Protein AF-L8XX16-F1 (afdb_monomer_lite)

Organism: NCBI:txid1261130

Structure (mmCIF, N/CA/C/O backbone):
data_AF-L8XX16-F1
#
_entry.id   AF-L8XX16-F1
#
loop_
_atom_site.group_PDB
_atom_site.id
_atom_site.type_symbol
_atom_site.label_atom_id
_atom_site.label_alt_id
_atom_site.label_comp_id
_atom_site.label_asym_id
_atom_site.label_entity_id
_atom_site.label_seq_id
_atom_site.pdbx_PDB_ins_code
_atom_site.Cartn_x
_atom_site.Cartn_y
_atom_site.Cartn_z
_atom_site.occupancy
_atom_site.B_iso_or_equiv
_atom_site.auth_seq_id
_atom_site.auth_comp_id
_atom_site.auth_asym_id
_atom_site.auth_atom_id
_atom_site.pdbx_PDB_model_num
ATOM 1 N N . MET A 1 1 ? -13.521 19.427 -0.523 1.00 29.17 1 MET A N 1
ATOM 2 C CA . MET A 1 1 ? -14.418 18.248 -0.550 1.00 29.17 1 MET A CA 1
ATOM 3 C C . MET A 1 1 ? -13.719 17.071 0.140 1.00 29.17 1 MET A C 1
ATOM 5 O O . MET A 1 1 ? -12.704 16.600 -0.363 1.00 29.17 1 MET A O 1
ATOM 9 N N . ARG A 1 2 ? -14.161 16.665 1.341 1.00 35.00 2 ARG A N 1
ATOM 10 C CA . ARG A 1 2 ? -13.595 15.518 2.083 1.00 35.00 2 ARG A CA 1
ATOM 11 C C . ARG A 1 2 ? -14.192 14.239 1.496 1.00 35.00 2 ARG A C 1
ATOM 13 O O . ARG A 1 2 ? -15.351 13.954 1.751 1.00 35.00 2 ARG A O 1
ATOM 20 N N . ILE A 1 3 ? -13.432 13.525 0.667 1.00 33.81 3 ILE A N 1
ATOM 21 C CA . ILE A 1 3 ? -13.906 12.307 -0.004 1.00 33.81 3 ILE A CA 1
ATOM 22 C C . ILE A 1 3 ? -13.108 11.117 0.519 1.00 33.81 3 ILE A C 1
ATOM 24 O O . ILE A 1 3 ? -11.898 11.022 0.313 1.00 33.81 3 ILE A O 1
ATOM 28 N N . GLY A 1 4 ? -13.845 10.255 1.200 1.00 52.91 4 GLY A N 1
ATOM 29 C CA . GLY A 1 4 ? -13.482 9.036 1.903 1.00 52.91 4 GLY A CA 1
ATOM 30 C C . GLY A 1 4 ? -14.651 8.842 2.852 1.00 52.91 4 GLY A C 1
ATOM 31 O O . GLY A 1 4 ? -14.815 9.697 3.719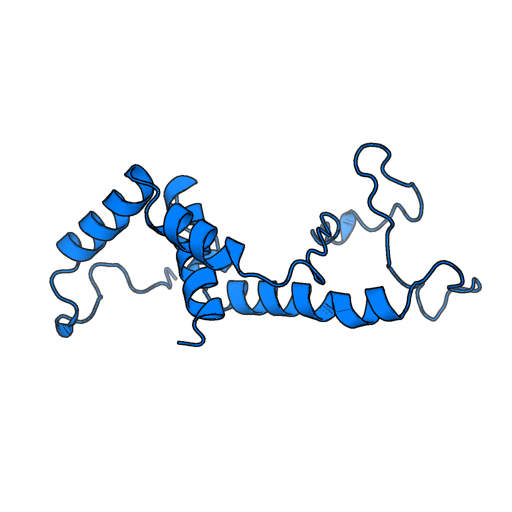 1.00 52.91 4 GLY A O 1
ATOM 32 N N . CYS A 1 5 ? -15.514 7.853 2.588 1.00 55.81 5 CYS A N 1
ATOM 33 C CA . CYS A 1 5 ? -16.754 7.636 3.337 1.00 55.81 5 CYS A CA 1
ATOM 34 C C . CYS A 1 5 ? -16.433 7.754 4.836 1.00 55.81 5 CYS A C 1
ATOM 36 O O . CYS A 1 5 ? -15.644 6.941 5.336 1.00 55.81 5 CYS A O 1
ATOM 38 N N . PRO A 1 6 ? -16.889 8.821 5.524 1.00 69.06 6 PRO A N 1
ATOM 39 C CA . PRO A 1 6 ? -16.669 8.975 6.950 1.00 69.06 6 PRO A CA 1
ATOM 40 C C . PRO A 1 6 ? -17.017 7.660 7.630 1.00 69.06 6 PRO A C 1
ATOM 42 O O . PRO A 1 6 ? -18.000 7.038 7.257 1.00 69.06 6 PRO A O 1
ATOM 45 N N . TRP A 1 7 ? -16.254 7.226 8.637 1.00 74.06 7 TRP A N 1
ATOM 46 C CA . TRP A 1 7 ? -16.588 5.982 9.351 1.00 74.06 7 TRP A CA 1
ATOM 47 C C . TRP A 1 7 ? -18.063 5.946 9.779 1.00 74.06 7 TRP A C 1
ATOM 49 O O . TRP A 1 7 ? -18.661 4.880 9.810 1.00 74.06 7 TRP A O 1
ATOM 59 N N . ARG A 1 8 ? -18.642 7.125 10.057 1.00 75.25 8 ARG A N 1
ATOM 60 C CA . ARG A 1 8 ? -20.060 7.353 10.366 1.00 75.25 8 ARG A CA 1
ATOM 61 C C . ARG A 1 8 ? -21.041 6.973 9.253 1.00 75.25 8 ARG A C 1
ATOM 63 O O . ARG A 1 8 ? -22.144 6.566 9.586 1.00 75.25 8 ARG A O 1
ATOM 70 N N . ASP A 1 9 ? -20.624 7.061 8.001 1.00 81.06 9 ASP A N 1
ATOM 71 C CA . ASP A 1 9 ? -21.447 6.850 6.808 1.00 81.06 9 ASP A CA 1
ATOM 72 C C . ASP A 1 9 ? -21.297 5.413 6.270 1.00 81.06 9 ASP A C 1
ATOM 74 O O . ASP A 1 9 ? -21.780 5.079 5.189 1.00 81.06 9 ASP A O 1
ATOM 78 N N . ILE A 1 10 ? -20.614 4.539 7.023 1.00 81.06 10 ILE A N 1
ATOM 79 C CA . ILE A 1 10 ? -20.540 3.111 6.714 1.00 81.06 10 ILE A CA 1
ATOM 80 C C . ILE A 1 10 ? -21.957 2.519 6.737 1.00 81.06 10 ILE A C 1
ATOM 82 O O . ILE A 1 10 ? -22.692 2.749 7.702 1.00 81.06 10 ILE A O 1
ATOM 86 N N . PRO A 1 11 ? -22.336 1.725 5.718 1.00 84.88 11 PRO A N 1
ATOM 87 C CA . PRO A 1 11 ? -23.632 1.069 5.687 1.00 84.88 11 PRO A CA 1
ATOM 88 C C . PRO A 1 11 ? -23.907 0.235 6.939 1.00 84.88 11 PRO A C 1
ATOM 90 O O . PRO A 1 11 ? -23.051 -0.520 7.403 1.00 84.88 11 PRO A O 1
ATOM 93 N N . ILE A 1 12 ? -25.139 0.319 7.439 1.00 82.12 12 ILE A N 1
ATOM 94 C CA . ILE A 1 12 ? -25.563 -0.309 8.700 1.00 82.12 12 ILE A CA 1
ATOM 95 C C . ILE A 1 12 ? -25.352 -1.832 8.692 1.00 82.12 12 ILE A C 1
ATOM 97 O O . ILE A 1 12 ? -25.087 -2.412 9.743 1.00 82.12 12 ILE A O 1
ATOM 101 N N . TYR A 1 13 ? -25.387 -2.481 7.522 1.00 89.00 13 TYR A N 1
ATOM 102 C CA . TYR A 1 13 ? -25.165 -3.926 7.401 1.00 89.00 13 TYR A CA 1
ATOM 103 C C . TYR A 1 13 ? -23.753 -4.381 7.819 1.00 89.00 13 TYR A C 1
ATOM 105 O O . TYR A 1 13 ? -23.574 -5.542 8.174 1.00 89.00 13 TYR A O 1
ATOM 113 N N . PHE A 1 14 ? -22.753 -3.491 7.834 1.00 82.25 14 PHE A N 1
ATOM 114 C CA . PHE A 1 14 ? -21.422 -3.794 8.379 1.00 82.25 14 PHE A CA 1
ATOM 115 C C . PHE A 1 14 ? -21.352 -3.670 9.912 1.00 82.25 14 PHE A C 1
ATOM 117 O O . PHE A 1 14 ? -20.346 -4.046 10.519 1.00 82.25 14 PHE A O 1
ATOM 124 N N . GLY A 1 15 ? -22.401 -3.141 10.544 1.00 87.50 15 GLY A N 1
ATOM 125 C CA . GLY A 1 15 ? -22.492 -2.892 11.978 1.00 87.50 15 GLY A CA 1
ATOM 126 C C . GLY A 1 15 ? -22.229 -1.436 12.370 1.00 87.50 15 GLY A C 1
ATOM 127 O O . GLY A 1 15 ? -22.120 -0.532 11.544 1.00 87.50 15 GLY A O 1
ATOM 128 N N . ALA A 1 16 ? -22.137 -1.192 13.681 1.00 88.75 16 ALA A N 1
ATOM 129 C CA . ALA A 1 16 ? -21.994 0.157 14.217 1.00 88.75 16 ALA A CA 1
ATOM 130 C C . ALA A 1 16 ? -20.641 0.789 13.841 1.00 88.75 16 ALA A C 1
ATOM 132 O O . ALA A 1 16 ? -19.578 0.332 14.274 1.00 88.75 16 ALA A O 1
ATOM 133 N N . SER A 1 17 ? -20.694 1.909 13.119 1.00 84.12 17 SER A N 1
ATOM 134 C CA . SER A 1 17 ? -19.545 2.708 12.666 1.00 84.12 17 SER A CA 1
ATOM 135 C C . SER A 1 17 ? -18.474 2.947 13.736 1.00 84.12 17 SER A C 1
ATOM 137 O O . SER A 1 17 ? -17.281 2.746 13.500 1.00 84.12 17 SER A O 1
ATOM 139 N N . ASN A 1 18 ? -18.883 3.341 14.945 1.00 84.44 18 ASN A N 1
ATOM 140 C CA . ASN A 1 18 ? -17.965 3.609 16.054 1.00 84.44 18 ASN A CA 1
ATOM 141 C C . ASN A 1 18 ? -17.275 2.331 16.562 1.00 84.44 18 ASN A C 1
ATOM 143 O O . ASN A 1 18 ? -16.103 2.363 16.932 1.00 84.44 18 ASN A O 1
ATOM 147 N N . SER A 1 19 ? -17.974 1.195 16.556 1.00 86.81 19 SER A N 1
ATOM 148 C CA . SER A 1 19 ? -17.407 -0.103 16.939 1.00 86.81 19 SER A CA 1
ATOM 149 C C . SER A 1 19 ? -16.374 -0.573 15.919 1.00 86.81 19 SER A C 1
ATOM 151 O O . SER A 1 19 ? -15.275 -0.971 16.309 1.00 86.81 19 SER A O 1
ATOM 153 N N . ILE A 1 20 ? -16.676 -0.434 14.624 1.00 83.69 20 ILE A N 1
ATOM 154 C CA . ILE A 1 20 ? -15.750 -0.734 13.523 1.00 83.69 20 ILE A CA 1
ATOM 155 C C . ILE A 1 20 ? -14.512 0.161 13.617 1.00 83.69 20 ILE A C 1
ATOM 157 O O . ILE A 1 20 ? -13.388 -0.337 13.615 1.00 83.69 20 ILE A O 1
ATOM 161 N N . PHE A 1 21 ? -14.692 1.473 13.790 1.00 82.38 21 PHE A N 1
ATOM 162 C CA . PHE A 1 21 ? -13.579 2.409 13.942 1.00 82.38 21 PHE A CA 1
ATOM 163 C C . PHE A 1 21 ? -12.721 2.107 15.178 1.00 82.38 21 PHE A C 1
ATOM 165 O O . PHE A 1 21 ? -11.492 2.169 15.110 1.00 82.38 21 PHE A O 1
ATOM 172 N N . LYS A 1 22 ? -13.334 1.757 16.316 1.00 85.31 22 LYS A N 1
ATOM 173 C CA . LYS A 1 22 ? -12.609 1.354 17.531 1.00 85.31 22 LYS A CA 1
ATOM 174 C C . LYS A 1 22 ? -11.831 0.058 17.313 1.00 85.31 22 LYS A C 1
ATOM 176 O O . LYS A 1 22 ? -10.685 -0.028 17.755 1.00 85.31 22 LYS A O 1
ATOM 181 N N . ALA A 1 23 ? -12.413 -0.922 16.622 1.00 82.00 23 ALA A N 1
ATOM 182 C CA . ALA A 1 23 ? -11.735 -2.161 16.254 1.00 82.00 23 ALA A CA 1
ATOM 183 C C . ALA A 1 23 ? -10.538 -1.876 15.337 1.00 82.00 23 ALA A C 1
ATOM 185 O O . ALA A 1 23 ? -9.410 -2.233 15.685 1.00 82.00 23 ALA A O 1
ATOM 186 N N . PHE A 1 24 ? -10.762 -1.129 14.252 1.00 77.88 24 PHE A N 1
ATOM 187 C CA . PHE A 1 24 ? -9.718 -0.668 13.341 1.00 77.88 24 PHE A CA 1
ATOM 188 C C . PHE A 1 24 ? -8.623 0.097 14.086 1.00 77.88 24 PHE A C 1
ATOM 190 O O . PHE A 1 24 ? -7.452 -0.195 13.908 1.00 77.88 24 PHE A O 1
ATOM 197 N N . SER A 1 25 ? -8.968 1.007 14.997 1.00 78.31 25 SER A N 1
ATOM 198 C CA . SER A 1 25 ? -7.998 1.783 15.782 1.00 78.31 25 SER A CA 1
ATOM 199 C C . SER A 1 25 ? -7.198 0.944 16.784 1.00 78.31 25 SER A C 1
ATOM 201 O O . SER A 1 25 ? -6.097 1.335 17.182 1.00 78.31 25 SER A O 1
ATOM 203 N N . ARG A 1 26 ? -7.724 -0.212 17.202 1.00 82.00 26 ARG A N 1
ATOM 204 C CA . ARG A 1 26 ? -7.066 -1.138 18.134 1.00 82.00 26 ARG A CA 1
ATOM 205 C C . ARG A 1 26 ? -6.071 -2.059 17.421 1.00 82.00 26 ARG A C 1
ATOM 207 O O . ARG A 1 26 ? -5.089 -2.473 18.030 1.00 82.00 26 ARG A O 1
ATOM 214 N N . TRP A 1 27 ? -6.267 -2.349 16.136 1.00 77.25 27 TRP A N 1
ATOM 215 C CA . TRP A 1 27 ? -5.374 -3.218 15.359 1.00 77.25 27 TRP A CA 1
ATOM 216 C C . TRP A 1 27 ? -3.948 -2.666 15.165 1.00 77.25 27 TRP A C 1
ATOM 218 O O . TRP A 1 27 ? -3.020 -3.464 15.336 1.00 77.25 27 TRP A O 1
ATOM 228 N N . PRO A 1 28 ? -3.731 -1.350 14.934 1.00 71.19 28 PRO A N 1
ATOM 229 C CA . PRO A 1 28 ? -2.415 -0.724 14.948 1.00 71.19 28 PRO A CA 1
ATOM 230 C C . PRO A 1 28 ? -1.677 -0.900 16.262 1.00 71.19 28 PRO A C 1
ATOM 232 O O . PRO A 1 28 ? -0.500 -1.237 16.254 1.00 71.19 28 PRO A O 1
ATOM 235 N N . LYS A 1 29 ? -2.367 -0.730 17.399 1.00 73.69 29 LYS A N 1
ATOM 236 C CA . LYS A 1 29 ? -1.746 -0.889 18.725 1.00 73.69 29 LYS A CA 1
ATOM 237 C C . LYS A 1 29 ? -1.188 -2.300 18.933 1.00 73.69 29 LYS A C 1
ATOM 239 O O . LYS A 1 29 ? -0.199 -2.465 19.631 1.00 73.69 29 LYS A O 1
ATOM 244 N N . ASN A 1 30 ? -1.787 -3.294 18.277 1.00 77.62 30 ASN A N 1
ATOM 245 C CA . ASN A 1 30 ? -1.402 -4.699 18.399 1.00 77.62 30 ASN A CA 1
ATOM 246 C C . ASN A 1 30 ? -0.608 -5.212 17.179 1.00 77.62 30 ASN A C 1
ATOM 248 O O . ASN A 1 30 ? -0.328 -6.413 17.098 1.00 77.62 30 ASN A O 1
ATOM 252 N N . ASN A 1 31 ? -0.273 -4.336 16.219 1.00 78.00 31 ASN A N 1
ATOM 253 C CA . ASN A 1 31 ? 0.395 -4.658 14.952 1.00 78.00 31 ASN A CA 1
ATOM 254 C C . ASN A 1 31 ? -0.241 -5.837 14.187 1.00 78.00 31 ASN A C 1
ATOM 256 O O . ASN A 1 31 ? 0.457 -6.576 13.494 1.00 78.00 31 ASN A O 1
ATOM 260 N N . LYS A 1 32 ? -1.558 -6.055 14.311 1.00 78.31 32 LYS A N 1
ATOM 261 C CA . LYS A 1 32 ? -2.223 -7.261 13.778 1.00 78.31 32 LYS A CA 1
ATOM 262 C C . LYS A 1 32 ? -2.106 -7.372 12.256 1.00 78.31 32 LYS A C 1
ATOM 264 O O . LYS A 1 32 ? -1.688 -8.414 11.761 1.00 78.31 32 LYS A O 1
ATOM 269 N N . LEU A 1 33 ? -2.418 -6.297 11.531 1.00 76.81 33 LEU A N 1
ATOM 270 C CA . LEU A 1 33 ? -2.349 -6.277 10.066 1.00 76.81 33 LEU A CA 1
ATOM 271 C C . LEU A 1 33 ? -0.911 -6.377 9.570 1.00 76.81 33 LEU A C 1
ATOM 273 O O . LEU A 1 33 ? -0.638 -7.109 8.629 1.00 76.81 33 LEU A O 1
ATOM 2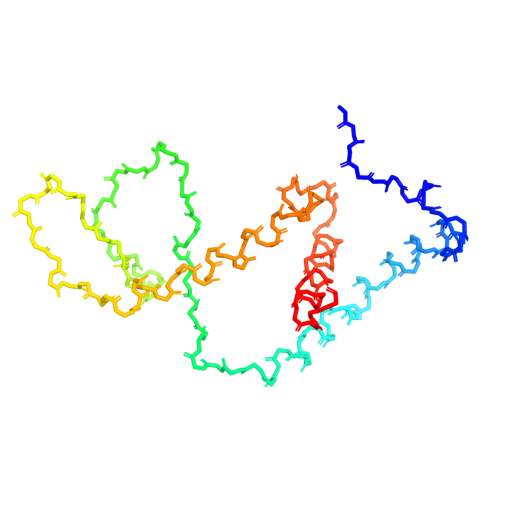77 N N . MET A 1 34 ? 0.026 -5.727 10.261 1.00 78.06 34 MET A N 1
ATOM 278 C CA . MET A 1 34 ? 1.445 -5.845 9.936 1.00 78.06 34 MET A CA 1
ATOM 279 C C . MET A 1 34 ? 1.965 -7.274 10.157 1.00 78.06 34 MET A C 1
ATOM 281 O O . MET A 1 34 ? 2.753 -7.770 9.361 1.00 78.06 34 MET A O 1
ATOM 285 N N . LYS A 1 35 ? 1.514 -7.971 11.209 1.00 81.94 35 LYS A N 1
ATOM 286 C CA . LYS A 1 35 ? 1.844 -9.388 11.440 1.00 81.94 35 LYS A CA 1
ATOM 287 C C . LYS A 1 35 ? 1.251 -10.293 10.361 1.00 81.94 35 LYS A C 1
ATOM 289 O O . LYS A 1 35 ? 1.947 -11.190 9.897 1.00 81.94 35 LYS A O 1
ATOM 294 N N . LEU A 1 36 ? 0.002 -10.054 9.957 1.00 79.00 36 LEU A N 1
ATOM 295 C CA . LEU A 1 36 ? -0.643 -10.791 8.869 1.00 79.00 36 LEU A CA 1
ATOM 296 C C . LEU A 1 36 ? 0.097 -10.571 7.548 1.00 79.00 36 LEU A C 1
ATOM 298 O O . LEU A 1 36 ? 0.483 -11.542 6.907 1.00 79.00 36 LEU A O 1
ATOM 302 N N . PHE A 1 37 ? 0.365 -9.313 7.198 1.00 77.25 37 PHE A N 1
ATOM 303 C CA . PHE A 1 37 ? 1.138 -8.946 6.018 1.00 77.25 37 PHE A CA 1
ATOM 304 C C . PHE A 1 37 ? 2.518 -9.603 6.037 1.00 77.25 37 PHE A C 1
ATOM 306 O O . PHE A 1 37 ? 2.874 -10.256 5.069 1.00 77.25 37 PHE A O 1
ATOM 313 N N . LYS A 1 38 ? 3.250 -9.545 7.159 1.00 77.62 38 LYS A N 1
ATOM 314 C CA . LYS A 1 38 ? 4.543 -10.234 7.316 1.00 77.62 38 LYS A CA 1
ATOM 315 C C . LYS A 1 38 ? 4.445 -11.751 7.171 1.00 77.62 38 LYS A C 1
ATOM 317 O O . LYS A 1 38 ? 5.397 -12.384 6.738 1.00 77.62 38 LYS A O 1
ATOM 322 N N . LYS A 1 39 ? 3.336 -12.363 7.591 1.00 81.50 39 LYS A N 1
ATOM 323 C CA . LYS A 1 39 ? 3.135 -13.812 7.466 1.00 81.50 39 LYS A CA 1
ATOM 324 C C . LYS A 1 39 ? 2.813 -14.200 6.025 1.00 81.50 39 LYS A C 1
ATOM 326 O O . LYS A 1 39 ? 3.375 -15.171 5.539 1.00 81.50 39 LYS A O 1
ATOM 331 N N . LEU A 1 40 ? 1.978 -13.416 5.346 1.00 72.81 40 LEU A N 1
ATOM 332 C CA . LEU A 1 40 ? 1.724 -13.554 3.911 1.00 72.81 40 LEU A CA 1
ATOM 333 C C . LEU A 1 40 ? 2.997 -13.288 3.100 1.00 72.81 40 LEU A C 1
ATOM 335 O O . LEU A 1 40 ? 3.268 -14.002 2.142 1.00 72.81 40 LEU A O 1
ATOM 339 N N . SER A 1 41 ? 3.824 -12.336 3.541 1.00 72.62 41 SER A N 1
ATOM 340 C CA . SER A 1 41 ? 5.048 -11.954 2.846 1.00 72.62 41 SER A CA 1
ATOM 341 C C . SER A 1 41 ? 6.173 -12.993 2.934 1.00 72.62 41 SER A C 1
ATOM 343 O O . SER A 1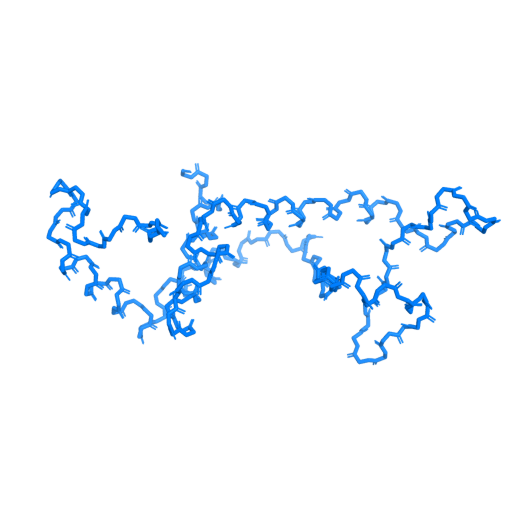 41 ? 7.169 -12.849 2.238 1.00 72.62 41 SER A O 1
ATOM 345 N N . LYS A 1 42 ? 6.066 -14.003 3.813 1.00 71.25 42 LYS A N 1
ATOM 346 C CA . LYS A 1 42 ? 7.075 -15.074 3.955 1.00 71.25 42 LYS A CA 1
ATOM 347 C C . LYS A 1 42 ? 7.035 -16.102 2.825 1.00 71.25 42 LYS A C 1
ATOM 349 O O . LYS A 1 42 ? 8.047 -16.741 2.579 1.00 71.25 42 LYS A O 1
ATOM 354 N N . ASN A 1 43 ? 5.886 -16.255 2.169 1.00 63.28 43 ASN A N 1
ATOM 355 C CA . ASN A 1 43 ? 5.706 -17.167 1.035 1.00 63.28 43 ASN A CA 1
ATOM 356 C C . ASN A 1 43 ? 5.791 -16.425 -0.308 1.00 63.28 43 ASN A C 1
ATOM 358 O O . ASN A 1 43 ? 5.329 -16.936 -1.324 1.00 63.28 43 ASN A O 1
ATOM 362 N N . VAL A 1 44 ? 6.280 -15.183 -0.301 1.00 62.38 44 VAL A N 1
ATOM 363 C CA . VAL A 1 44 ? 6.455 -14.395 -1.521 1.00 62.38 44 VAL A CA 1
ATOM 364 C C . VAL A 1 44 ? 7.677 -14.933 -2.231 1.00 62.38 44 VAL A C 1
ATOM 366 O O . VAL A 1 44 ? 8.723 -15.101 -1.608 1.00 62.38 44 VAL A O 1
ATOM 369 N N . ASP A 1 45 ? 7.533 -15.169 -3.527 1.00 55.00 45 ASP A N 1
ATOM 370 C CA . ASP A 1 45 ? 8.654 -15.500 -4.383 1.00 55.00 45 ASP A CA 1
ATOM 371 C C . ASP A 1 45 ? 9.654 -14.331 -4.384 1.00 55.00 45 ASP A C 1
ATOM 373 O O . ASP A 1 45 ? 9.387 -13.248 -4.915 1.00 55.00 45 ASP A O 1
ATOM 377 N N . TYR A 1 46 ? 10.775 -14.511 -3.681 1.00 54.19 46 TYR A N 1
ATOM 378 C CA . TYR A 1 46 ? 11.816 -13.492 -3.532 1.00 54.19 46 TYR A CA 1
ATOM 379 C C . TYR A 1 46 ? 12.609 -13.272 -4.819 1.00 54.19 46 TYR A C 1
ATOM 381 O O . TYR A 1 46 ? 13.422 -12.349 -4.863 1.00 54.19 46 TYR A O 1
ATOM 389 N N . GLU A 1 47 ? 12.343 -14.058 -5.865 1.00 49.84 47 GLU A N 1
ATOM 390 C CA . GLU A 1 47 ? 12.917 -13.885 -7.198 1.00 49.84 47 GLU A CA 1
ATOM 391 C C . GLU A 1 47 ? 12.737 -12.440 -7.717 1.00 49.84 47 GLU A C 1
ATOM 393 O O . GLU A 1 47 ? 13.569 -11.930 -8.464 1.00 49.84 47 GLU A O 1
ATOM 398 N N . TRP A 1 48 ? 11.719 -11.724 -7.218 1.00 49.91 48 TRP A N 1
ATOM 399 C CA . TRP A 1 48 ? 11.347 -10.376 -7.653 1.00 49.91 48 TRP A CA 1
ATOM 400 C C . TRP A 1 48 ? 11.419 -9.308 -6.561 1.00 49.91 48 TRP A C 1
ATOM 402 O O . TRP A 1 48 ? 10.770 -8.265 -6.686 1.00 49.91 48 TRP A O 1
ATOM 412 N N . LEU A 1 49 ? 12.200 -9.520 -5.494 1.00 47.62 49 LEU A N 1
ATOM 413 C CA . LEU A 1 49 ? 12.471 -8.498 -4.475 1.00 47.62 49 LEU A CA 1
ATOM 414 C C . LEU A 1 49 ? 13.383 -7.388 -5.046 1.00 47.62 49 LEU A C 1
ATOM 416 O O . LEU A 1 49 ? 14.477 -7.129 -4.552 1.00 47.62 49 LEU A O 1
ATOM 420 N N . PHE A 1 50 ? 12.921 -6.709 -6.099 1.00 53.03 50 PHE A N 1
ATOM 421 C CA . PHE A 1 50 ? 13.480 -5.468 -6.613 1.00 53.03 50 PHE A CA 1
ATOM 422 C C . PHE A 1 50 ? 13.187 -4.368 -5.596 1.00 53.03 50 PHE A C 1
ATOM 424 O O . PHE A 1 50 ? 12.212 -3.620 -5.680 1.00 53.03 50 PHE A O 1
ATOM 431 N N . MET A 1 51 ? 14.052 -4.305 -4.588 1.00 45.72 51 MET A N 1
ATOM 432 C CA . MET A 1 51 ? 14.278 -3.136 -3.751 1.00 45.72 51 MET A CA 1
ATOM 433 C C . MET A 1 51 ? 14.806 -2.008 -4.634 1.00 45.72 51 MET A C 1
ATOM 435 O O . MET A 1 51 ? 15.989 -1.682 -4.602 1.00 45.72 51 MET A O 1
ATOM 439 N N . ASP A 1 52 ? 13.936 -1.407 -5.438 1.00 46.72 52 ASP A N 1
ATOM 440 C CA . ASP A 1 52 ? 14.274 -0.163 -6.096 1.00 46.72 52 ASP A CA 1
ATOM 441 C C . ASP A 1 52 ? 13.836 1.018 -5.225 1.00 46.72 52 ASP A C 1
ATOM 443 O O . ASP A 1 52 ? 12.752 1.589 -5.365 1.00 46.72 52 ASP A O 1
ATOM 447 N N . GLY A 1 53 ? 14.717 1.393 -4.296 1.00 41.81 53 GLY A N 1
ATOM 448 C CA . GLY A 1 53 ? 14.633 2.666 -3.581 1.00 41.81 53 GLY A CA 1
ATOM 449 C C . GLY A 1 53 ? 14.757 3.888 -4.501 1.00 41.81 53 GLY A C 1
ATOM 450 O O . GLY A 1 53 ? 14.628 5.010 -4.016 1.00 41.81 53 GLY A O 1
ATOM 451 N N . THR A 1 54 ? 14.980 3.708 -5.811 1.00 51.50 54 THR A N 1
ATOM 452 C CA . THR A 1 54 ? 15.107 4.812 -6.770 1.00 51.50 54 THR A CA 1
ATOM 453 C C . THR A 1 54 ? 13.777 5.277 -7.373 1.00 51.50 54 THR A C 1
ATOM 455 O O . THR A 1 54 ? 13.748 6.321 -8.022 1.00 51.50 54 THR A O 1
ATOM 458 N N . HIS A 1 55 ? 12.642 4.618 -7.086 1.00 48.41 55 HIS A N 1
ATOM 459 C CA . HIS A 1 55 ? 11.358 4.996 -7.698 1.00 48.41 55 HIS A CA 1
ATOM 460 C C . HIS A 1 55 ? 10.563 6.109 -6.983 1.00 48.41 55 HIS A C 1
ATOM 462 O O . HIS A 1 55 ? 9.396 6.372 -7.296 1.00 48.41 55 HIS A O 1
ATOM 468 N N . ILE A 1 56 ? 11.174 6.855 -6.058 1.00 42.06 56 ILE A N 1
ATOM 469 C CA . ILE A 1 56 ? 10.638 8.185 -5.750 1.00 42.06 56 ILE A CA 1
ATOM 470 C C . ILE A 1 56 ? 10.962 9.050 -6.968 1.00 42.06 56 ILE A C 1
ATOM 472 O O . ILE A 1 56 ? 12.076 9.555 -7.084 1.00 42.06 56 ILE A O 1
ATOM 476 N N . ARG A 1 57 ? 9.992 9.242 -7.878 1.00 42.00 57 ARG A N 1
ATOM 477 C CA . ARG A 1 57 ? 10.072 10.343 -8.848 1.00 42.00 57 ARG A CA 1
ATOM 478 C C . ARG A 1 57 ? 10.281 11.617 -8.043 1.00 42.00 57 ARG A C 1
ATOM 480 O O . ARG A 1 57 ? 9.352 12.111 -7.402 1.00 42.00 57 ARG A O 1
ATOM 487 N N . ALA A 1 58 ? 11.513 12.111 -8.039 1.00 41.62 58 ALA A N 1
ATOM 488 C CA . ALA A 1 58 ? 11.803 13.422 -7.512 1.00 41.62 58 ALA A CA 1
ATOM 489 C C . ALA A 1 58 ? 10.945 14.438 -8.279 1.00 41.62 58 ALA A C 1
ATOM 491 O O . ALA A 1 58 ? 10.584 14.222 -9.441 1.00 41.62 58 ALA A O 1
ATOM 492 N N . HIS A 1 59 ? 10.576 15.522 -7.603 1.00 42.06 59 HIS A N 1
ATOM 493 C CA . HIS A 1 59 ? 9.863 16.640 -8.211 1.00 42.06 59 HIS A CA 1
ATOM 494 C C . HIS A 1 59 ? 10.538 17.021 -9.542 1.00 42.06 59 HIS A C 1
ATOM 496 O O . HIS A 1 59 ? 11.758 16.934 -9.646 1.00 42.06 59 HIS A O 1
ATOM 502 N N . GLN A 1 60 ? 9.787 17.451 -10.559 1.00 44.81 60 GLN A N 1
ATOM 503 C CA . GLN A 1 60 ? 10.326 17.748 -11.902 1.00 44.81 60 GLN A CA 1
ATOM 504 C C . GLN A 1 60 ? 11.514 18.739 -11.884 1.00 44.81 60 GLN A C 1
ATOM 506 O O . GLN A 1 60 ? 12.354 18.733 -12.778 1.00 44.81 60 GLN A O 1
ATOM 511 N N . HIS A 1 61 ? 11.629 19.539 -10.821 1.00 42.72 61 HIS A N 1
ATOM 512 C CA . HIS A 1 61 ? 12.738 20.465 -10.571 1.00 42.72 61 HIS A CA 1
ATOM 513 C C . HIS A 1 61 ? 14.022 19.815 -10.008 1.00 42.72 61 HIS A C 1
ATOM 515 O O . HIS A 1 61 ? 15.026 20.496 -9.842 1.00 42.72 61 HIS A O 1
ATOM 521 N N . SER A 1 62 ? 14.021 18.514 -9.721 1.00 41.38 62 SER A N 1
ATOM 522 C CA . SER A 1 62 ? 15.185 17.732 -9.273 1.00 41.38 62 SER A CA 1
ATOM 523 C C . SER A 1 62 ? 15.833 16.926 -10.410 1.00 41.38 62 SER A C 1
ATOM 525 O O . SER A 1 62 ? 16.832 16.240 -10.200 1.00 41.38 62 SER A O 1
ATOM 527 N N . SER A 1 63 ? 15.281 16.989 -11.626 1.00 43.66 63 SER A N 1
ATOM 528 C CA . SER A 1 63 ? 15.765 16.269 -12.808 1.00 43.66 63 SER A CA 1
ATOM 529 C C . SER A 1 63 ? 16.979 16.963 -13.447 1.00 43.66 63 SER A C 1
ATOM 531 O O . SER A 1 63 ? 16.886 17.484 -14.553 1.00 43.66 63 SER A O 1
ATOM 533 N N . GLY A 1 64 ? 18.115 16.992 -12.746 1.00 41.88 64 GLY A N 1
ATOM 534 C CA . GLY A 1 64 ? 19.361 17.592 -13.253 1.00 41.88 64 GLY A CA 1
ATOM 535 C C . GLY A 1 64 ? 20.620 16.737 -13.083 1.00 41.88 64 GLY A C 1
ATOM 536 O O . GLY A 1 64 ? 21.559 16.878 -13.860 1.00 41.88 64 GLY A O 1
ATOM 537 N N . ALA A 1 65 ? 20.651 15.816 -12.118 1.00 44.56 65 ALA A N 1
ATOM 538 C CA . ALA A 1 65 ? 21.844 15.022 -11.836 1.00 44.56 65 ALA A CA 1
ATOM 539 C C . ALA A 1 65 ? 21.796 13.676 -12.570 1.00 44.56 65 ALA A C 1
ATOM 541 O O . ALA A 1 65 ? 21.482 12.636 -11.993 1.00 44.56 65 ALA A O 1
ATOM 542 N N . ALA A 1 66 ? 22.099 13.692 -13.867 1.00 51.25 66 ALA A N 1
ATOM 543 C CA . ALA A 1 66 ? 22.536 12.472 -14.528 1.00 51.25 66 ALA A CA 1
ATOM 544 C C . ALA A 1 66 ? 23.890 12.044 -13.929 1.00 51.25 66 ALA A C 1
ATOM 546 O O . ALA A 1 66 ? 24.778 12.870 -13.723 1.00 51.25 66 ALA A O 1
ATOM 547 N N . SER A 1 67 ? 24.020 10.744 -13.660 1.00 49.88 67 SER A N 1
ATOM 548 C CA . SER A 1 67 ? 25.271 10.032 -13.374 1.00 49.88 67 SER A CA 1
ATOM 549 C C . SER A 1 67 ? 26.083 10.478 -12.150 1.00 49.88 67 SER A C 1
ATOM 551 O O . SER A 1 67 ? 27.198 10.967 -12.295 1.00 49.88 67 SER A O 1
ATOM 553 N N . LYS A 1 68 ? 25.610 10.188 -10.936 1.00 43.53 68 LY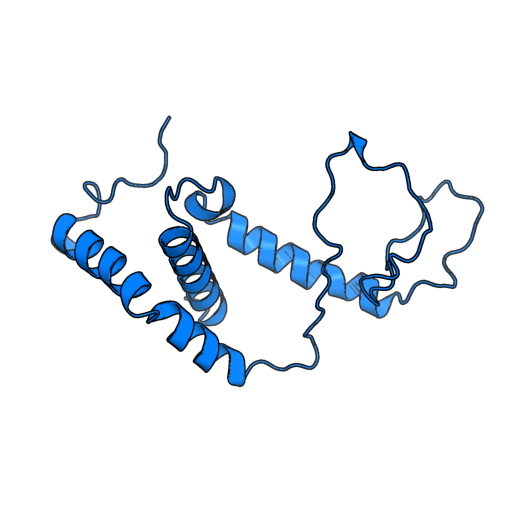S A N 1
ATOM 554 C CA . LYS A 1 68 ? 26.514 9.773 -9.850 1.00 43.53 68 LYS A CA 1
ATOM 555 C C . LYS A 1 68 ? 25.868 8.616 -9.101 1.00 43.53 68 LYS A C 1
ATOM 557 O O . LYS A 1 68 ? 24.730 8.725 -8.663 1.00 43.53 68 LYS A O 1
ATOM 562 N N . ILE A 1 69 ? 26.586 7.498 -9.025 1.00 45.22 69 ILE A N 1
ATOM 563 C CA . ILE A 1 69 ? 26.249 6.375 -8.150 1.00 45.22 69 ILE A CA 1
ATOM 564 C C . ILE A 1 69 ? 26.157 6.950 -6.733 1.00 45.22 69 ILE A C 1
ATOM 566 O O . ILE A 1 69 ? 27.127 7.534 -6.249 1.00 45.22 69 ILE A O 1
ATOM 570 N N . ASP A 1 70 ? 24.989 6.850 -6.103 1.00 47.41 70 ASP A N 1
ATOM 571 C CA . ASP A 1 70 ? 24.818 7.260 -4.712 1.00 47.41 70 ASP A CA 1
ATOM 572 C C . ASP A 1 70 ? 25.469 6.193 -3.826 1.00 47.41 70 ASP A C 1
ATOM 574 O O . ASP A 1 70 ? 24.893 5.150 -3.552 1.00 47.41 70 ASP A O 1
ATOM 578 N N . TYR A 1 71 ? 26.709 6.424 -3.407 1.00 46.00 71 TYR A N 1
ATOM 579 C CA . TYR A 1 71 ? 27.546 5.484 -2.646 1.00 46.00 71 TYR A CA 1
ATOM 580 C C . TYR A 1 71 ? 26.972 5.086 -1.273 1.00 46.00 71 TYR A C 1
ATOM 582 O O . TYR A 1 71 ? 27.550 4.240 -0.594 1.00 46.00 71 TYR A O 1
ATOM 590 N N . LYS A 1 72 ? 25.839 5.661 -0.848 1.00 48.09 72 LYS A N 1
ATOM 591 C CA . LYS A 1 72 ? 25.101 5.217 0.344 1.00 48.09 72 LYS A CA 1
ATOM 592 C C . LYS A 1 72 ? 24.165 4.036 0.091 1.00 48.09 72 LYS A C 1
ATOM 594 O O . LYS A 1 72 ? 23.827 3.332 1.038 1.00 48.09 72 LYS A O 1
ATOM 599 N N . THR A 1 73 ? 23.759 3.806 -1.155 1.00 49.44 73 THR A N 1
ATOM 600 C CA . THR A 1 73 ? 22.865 2.710 -1.534 1.00 49.44 73 THR A CA 1
ATOM 601 C C . THR A 1 73 ? 23.468 2.057 -2.768 1.00 49.44 73 THR A C 1
ATOM 603 O O . THR A 1 73 ? 23.593 2.722 -3.785 1.00 49.44 73 THR A O 1
ATOM 606 N N . SER A 1 74 ? 23.831 0.772 -2.735 1.00 52.00 74 SER A N 1
ATOM 607 C CA . SER A 1 74 ? 24.383 0.037 -3.896 1.00 52.00 74 SER A CA 1
ATOM 608 C C . SER A 1 74 ? 23.382 -0.148 -5.060 1.00 52.00 74 SER A C 1
ATOM 610 O O . SER A 1 74 ? 23.394 -1.163 -5.750 1.00 52.00 74 SER A O 1
ATOM 612 N N . ALA A 1 75 ? 22.471 0.804 -5.263 1.00 56.16 75 ALA A N 1
ATOM 613 C CA . ALA A 1 75 ? 21.454 0.823 -6.292 1.00 56.16 75 ALA A CA 1
ATOM 614 C C . ALA A 1 75 ? 22.050 1.341 -7.607 1.00 56.16 75 ALA A C 1
ATOM 616 O O . ALA A 1 75 ? 22.533 2.472 -7.708 1.00 56.16 75 ALA A O 1
ATOM 617 N N . LYS A 1 76 ? 21.994 0.501 -8.641 1.00 64.12 76 LYS A N 1
ATOM 618 C CA . LYS A 1 76 ? 22.360 0.868 -10.009 1.00 64.12 76 LYS A CA 1
ATOM 619 C C . LYS A 1 76 ? 21.132 1.463 -10.699 1.00 64.12 76 LYS A C 1
ATOM 621 O O . LYS A 1 76 ? 20.104 0.803 -10.791 1.00 64.12 76 LYS A O 1
ATOM 626 N N . ALA A 1 77 ? 21.233 2.695 -11.192 1.00 66.38 77 ALA A N 1
ATOM 627 C CA . ALA A 1 77 ? 20.135 3.323 -11.923 1.00 66.38 77 ALA A CA 1
ATOM 628 C C . ALA A 1 77 ? 19.899 2.616 -13.274 1.00 66.38 77 ALA A C 1
ATOM 630 O O . ALA A 1 77 ? 20.795 2.583 -14.119 1.00 66.38 77 ALA A O 1
ATOM 631 N N . VAL A 1 78 ? 18.689 2.088 -13.488 1.00 70.00 78 VAL A N 1
ATOM 632 C CA . VAL A 1 78 ? 18.251 1.446 -14.745 1.00 70.00 78 VAL A CA 1
ATOM 633 C C . VAL A 1 78 ? 17.282 2.382 -15.479 1.00 70.00 78 VAL A C 1
ATOM 635 O O . VAL A 1 78 ? 16.092 2.112 -15.613 1.00 70.00 78 VAL A O 1
ATOM 638 N N . ILE A 1 79 ? 17.786 3.548 -15.896 1.00 76.50 79 ILE A N 1
ATOM 639 C CA . ILE A 1 79 ? 17.012 4.574 -16.609 1.00 76.50 79 ILE A CA 1
ATOM 640 C C . ILE A 1 79 ? 17.591 4.749 -18.020 1.00 76.50 79 ILE A C 1
ATOM 642 O O . ILE A 1 79 ? 18.730 5.209 -18.148 1.00 76.50 79 ILE A O 1
ATOM 646 N N . PRO A 1 80 ? 16.838 4.429 -19.087 1.00 77.94 80 PRO A N 1
ATOM 647 C CA . PRO A 1 80 ? 17.320 4.605 -20.446 1.00 77.94 80 PRO A CA 1
ATOM 648 C C . PRO A 1 80 ? 17.495 6.089 -20.769 1.00 77.94 80 PRO A C 1
ATOM 650 O O . PRO A 1 80 ? 16.723 6.951 -20.335 1.00 77.94 80 PRO A O 1
ATOM 653 N N . LYS A 1 81 ? 18.514 6.395 -21.574 1.00 80.12 81 LYS A N 1
ATOM 654 C CA . LYS A 1 81 ? 18.745 7.754 -22.075 1.00 80.12 81 LYS A CA 1
ATOM 655 C C . LYS A 1 81 ? 17.580 8.203 -22.962 1.00 80.12 81 LYS A C 1
ATOM 657 O O . LYS A 1 81 ? 16.887 7.388 -23.573 1.00 80.12 81 LYS A O 1
ATOM 662 N N . LYS A 1 82 ? 17.370 9.520 -23.057 1.00 78.31 82 LYS A N 1
ATOM 663 C CA . LYS A 1 82 ? 16.348 10.092 -23.947 1.00 78.31 82 LYS A CA 1
ATOM 664 C C . LYS A 1 82 ? 16.648 9.706 -25.398 1.00 78.31 82 LYS A C 1
ATOM 666 O O . LYS A 1 82 ? 17.806 9.666 -25.800 1.00 78.31 82 LYS A O 1
ATOM 671 N N . ARG A 1 83 ? 15.596 9.526 -26.206 1.00 75.50 83 ARG A N 1
ATOM 672 C CA . ARG A 1 83 ? 15.709 9.177 -27.638 1.00 75.50 83 ARG A CA 1
ATOM 673 C C . ARG A 1 83 ? 16.636 10.118 -28.425 1.00 75.50 83 ARG A C 1
ATOM 675 O O . ARG A 1 83 ? 17.289 9.674 -29.356 1.00 75.50 83 ARG A O 1
ATOM 682 N N . ASN A 1 84 ? 16.725 11.390 -28.029 1.00 82.31 84 ASN A N 1
ATOM 683 C CA . ASN A 1 84 ? 17.529 12.407 -28.719 1.00 82.31 84 ASN A CA 1
ATOM 684 C C . ASN A 1 84 ? 18.995 12.469 -28.237 1.00 82.31 84 ASN A C 1
ATOM 686 O O . ASN A 1 84 ? 19.728 13.388 -28.597 1.00 82.31 84 ASN A O 1
ATOM 690 N N . THR A 1 85 ? 19.431 11.550 -27.373 1.00 81.38 85 THR A N 1
ATOM 691 C CA . THR A 1 85 ? 20.798 11.518 -26.845 1.00 81.38 85 THR A CA 1
ATOM 692 C C . THR A 1 85 ? 21.718 10.735 -27.784 1.00 81.38 85 THR A C 1
ATOM 694 O O . THR A 1 85 ? 21.405 9.615 -28.166 1.00 81.38 85 THR A O 1
ATOM 697 N N . LYS A 1 86 ? 22.894 11.292 -28.108 1.00 77.62 86 LYS A N 1
ATOM 698 C CA . LYS A 1 86 ? 23.888 10.666 -29.008 1.00 77.62 86 LYS A CA 1
ATOM 699 C C . LYS A 1 86 ? 24.609 9.436 -28.427 1.00 77.62 86 LYS A C 1
ATOM 701 O O . LYS A 1 86 ? 25.415 8.826 -29.115 1.00 77.62 86 LYS A O 1
ATOM 706 N N . ALA A 1 87 ? 24.373 9.100 -27.162 1.00 78.69 87 ALA A N 1
ATOM 707 C CA . ALA A 1 87 ? 25.080 8.036 -26.456 1.00 78.69 87 ALA A CA 1
ATOM 708 C C . ALA A 1 87 ? 24.218 6.773 -26.335 1.00 78.69 87 ALA A C 1
ATOM 710 O O . ALA A 1 87 ? 23.010 6.866 -26.120 1.00 78.69 87 ALA A O 1
ATOM 711 N N . ASN A 1 88 ? 24.857 5.606 -26.401 1.00 78.19 88 ASN A N 1
ATOM 712 C CA . ASN A 1 88 ? 24.204 4.299 -26.337 1.00 78.19 88 ASN A CA 1
ATOM 713 C C . ASN A 1 88 ? 23.808 3.886 -24.900 1.00 78.19 88 ASN A C 1
ATOM 715 O O . ASN A 1 88 ? 24.177 4.526 -23.904 1.00 78.19 88 ASN A O 1
ATOM 719 N N . ASN A 1 89 ? 23.003 2.827 -24.803 1.00 81.44 89 ASN A N 1
ATOM 720 C CA . ASN A 1 89 ? 22.429 2.300 -23.562 1.00 81.44 89 ASN A CA 1
ATOM 721 C C . ASN A 1 89 ? 23.122 0.997 -23.109 1.00 81.44 89 ASN A C 1
ATOM 723 O O . ASN A 1 89 ? 22.474 0.147 -22.518 1.00 81.44 89 ASN A O 1
ATOM 727 N N . ASP A 1 90 ? 24.428 0.837 -23.334 1.00 80.75 90 ASP A N 1
ATOM 728 C CA . ASP A 1 90 ? 25.152 -0.438 -23.111 1.00 80.75 90 ASP A CA 1
ATOM 729 C C . ASP A 1 90 ? 25.141 -0.932 -21.655 1.00 80.75 90 ASP A C 1
ATOM 731 O O . ASP A 1 90 ? 25.291 -2.113 -21.370 1.00 80.75 90 ASP A O 1
ATOM 735 N N . HIS A 1 91 ? 24.940 -0.013 -20.715 1.00 77.25 91 HIS A N 1
ATOM 736 C CA . HIS A 1 91 ? 24.821 -0.295 -19.288 1.00 77.25 91 HIS A CA 1
ATOM 737 C C . HIS A 1 91 ? 23.413 -0.752 -18.859 1.00 77.25 91 HIS A C 1
ATOM 739 O O . HIS A 1 91 ? 23.234 -1.084 -17.682 1.00 77.25 91 HIS A O 1
ATOM 745 N N . MET A 1 92 ? 22.424 -0.708 -19.765 1.00 78.75 92 MET A N 1
ATOM 746 C CA . MET A 1 92 ? 21.040 -1.090 -19.487 1.00 78.75 92 MET A CA 1
ATOM 747 C C . MET A 1 92 ? 20.890 -2.601 -19.480 1.00 78.75 92 MET A C 1
ATOM 749 O O . MET A 1 92 ? 21.144 -3.277 -20.474 1.00 78.75 92 MET A O 1
ATOM 753 N N . ASP A 1 93 ? 20.346 -3.101 -18.382 1.00 81.06 93 ASP A N 1
ATOM 754 C CA . ASP A 1 93 ? 19.695 -4.395 -18.376 1.00 81.06 93 ASP A CA 1
ATOM 755 C C . ASP A 1 93 ? 18.236 -4.196 -18.815 1.00 81.06 93 ASP A C 1
ATOM 757 O O . ASP A 1 93 ? 17.388 -3.712 -18.059 1.00 81.06 93 ASP A O 1
ATOM 761 N N . TRP A 1 94 ? 17.953 -4.519 -20.079 1.00 80.94 94 TRP A N 1
ATOM 762 C CA . TRP A 1 94 ? 16.616 -4.370 -20.657 1.00 80.94 94 TRP A CA 1
ATOM 763 C C . TRP A 1 94 ? 15.583 -5.295 -20.020 1.00 80.94 94 TRP A C 1
ATOM 765 O O . TRP A 1 94 ? 14.396 -4.965 -20.030 1.00 80.94 94 TRP A O 1
ATOM 775 N N . TYR A 1 95 ? 16.008 -6.423 -19.450 1.00 81.12 95 TYR A N 1
ATOM 776 C CA . TYR A 1 95 ? 15.117 -7.310 -18.718 1.00 81.12 95 TYR A CA 1
ATOM 777 C C . TYR A 1 95 ? 14.674 -6.644 -17.414 1.00 81.12 95 TYR A C 1
ATOM 779 O O . TYR A 1 95 ? 13.471 -6.534 -17.175 1.00 81.12 95 TYR A O 1
ATOM 787 N N . ILE A 1 96 ? 15.615 -6.081 -16.648 1.00 73.19 96 ILE A N 1
ATOM 788 C CA . ILE A 1 96 ? 15.319 -5.325 -15.419 1.00 73.19 96 ILE A CA 1
ATOM 789 C C . ILE A 1 96 ? 14.471 -4.080 -15.714 1.00 73.19 96 ILE A C 1
ATOM 791 O O . ILE A 1 96 ? 13.487 -3.805 -15.022 1.00 73.19 96 ILE A O 1
ATOM 795 N N . TYR A 1 97 ? 14.797 -3.343 -16.777 1.00 77.81 97 TYR A N 1
ATOM 796 C CA . TYR A 1 97 ? 13.974 -2.219 -17.217 1.00 77.81 97 TYR A CA 1
ATOM 797 C C . TYR A 1 97 ? 12.551 -2.671 -17.556 1.00 77.81 97 TYR A C 1
ATOM 799 O O . TYR A 1 97 ? 11.586 -2.053 -17.107 1.00 77.81 97 TYR A O 1
ATOM 807 N N . LYS A 1 98 ? 12.399 -3.779 -18.296 1.00 77.62 98 LYS A N 1
ATOM 808 C CA . LYS A 1 98 ? 11.085 -4.307 -18.662 1.00 77.62 98 LYS A CA 1
ATOM 809 C C . LYS A 1 98 ? 10.272 -4.659 -17.430 1.00 77.62 98 LYS A C 1
ATOM 811 O O . LYS A 1 98 ? 9.113 -4.299 -17.406 1.00 77.62 98 LYS A O 1
ATOM 816 N N . ILE A 1 99 ? 10.823 -5.314 -16.415 1.00 75.06 99 ILE A N 1
ATOM 817 C CA . ILE A 1 99 ? 10.068 -5.743 -15.219 1.00 75.06 99 ILE A CA 1
ATOM 818 C C . ILE A 1 99 ? 9.799 -4.608 -14.218 1.00 75.06 99 ILE A C 1
ATOM 820 O O . ILE A 1 99 ? 8.888 -4.732 -13.403 1.00 75.06 99 ILE A O 1
ATOM 824 N N . SER A 1 100 ? 10.508 -3.476 -14.314 1.00 72.62 100 SER A N 1
ATOM 825 C CA . SER A 1 100 ? 10.306 -2.307 -13.439 1.00 72.62 100 SER A CA 1
ATOM 826 C C . SER A 1 100 ? 8.860 -1.783 -13.429 1.00 72.62 100 SER A C 1
ATOM 828 O O . SER A 1 100 ? 8.359 -1.356 -12.385 1.00 72.62 100 SER A O 1
ATOM 830 N N . HIS A 1 101 ? 8.137 -1.919 -14.549 1.00 77.88 101 HIS A N 1
ATOM 831 C CA . HIS A 1 101 ? 6.726 -1.529 -14.646 1.00 77.88 101 HIS A CA 1
ATOM 832 C C . HIS A 1 101 ? 5.818 -2.282 -13.655 1.00 77.88 101 HIS A C 1
ATOM 834 O O . HIS A 1 101 ? 4.758 -1.777 -13.293 1.00 77.88 101 HIS A O 1
ATOM 840 N N . LEU A 1 102 ? 6.207 -3.476 -13.186 1.00 77.50 102 LEU A N 1
ATOM 841 C CA . LEU A 1 102 ? 5.426 -4.247 -12.212 1.00 77.50 102 LEU A CA 1
ATOM 842 C C . LEU A 1 102 ? 5.354 -3.526 -10.862 1.00 77.50 102 LEU A C 1
ATOM 844 O O . LEU A 1 102 ? 4.294 -3.488 -10.233 1.00 77.50 102 LEU A O 1
ATOM 848 N N . VAL A 1 103 ? 6.460 -2.904 -10.448 1.00 73.19 103 VAL A N 1
ATOM 849 C CA . VAL A 1 103 ? 6.533 -2.094 -9.226 1.00 73.19 103 VAL A CA 1
ATOM 850 C C . VAL A 1 103 ? 5.694 -0.827 -9.389 1.00 73.19 103 VAL A C 1
ATOM 852 O O . VAL A 1 103 ? 4.888 -0.504 -8.513 1.00 73.19 103 VAL A O 1
ATOM 855 N N . GLU A 1 104 ? 5.808 -0.143 -10.532 1.00 73.44 104 GLU A N 1
ATOM 856 C CA . GLU A 1 104 ? 4.975 1.025 -10.845 1.00 73.44 104 GLU A CA 1
ATOM 857 C C . GLU A 1 104 ? 3.480 0.682 -10.806 1.00 73.44 104 GLU A C 1
ATOM 859 O O . GLU A 1 104 ? 2.695 1.393 -10.176 1.00 73.44 104 GLU A O 1
ATOM 864 N N . ASN A 1 105 ? 3.094 -0.449 -11.401 1.00 80.38 105 ASN A N 1
ATOM 865 C CA . ASN A 1 105 ? 1.724 -0.953 -11.397 1.00 80.38 105 ASN A CA 1
ATOM 866 C C . ASN A 1 105 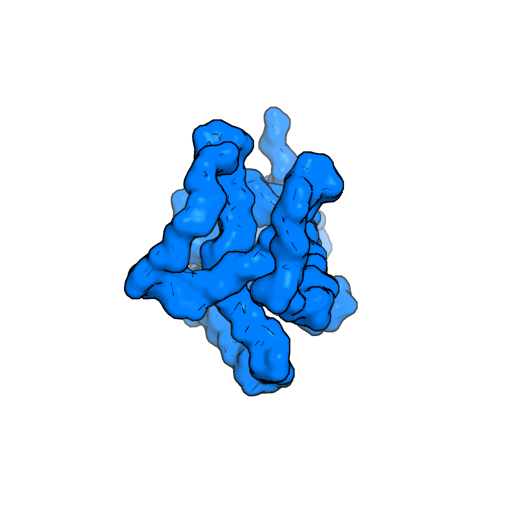? 1.237 -1.279 -9.980 1.00 80.38 105 ASN A C 1
ATOM 868 O O . ASN A 1 105 ? 0.095 -0.969 -9.636 1.00 80.38 105 ASN A O 1
ATOM 872 N N . ALA A 1 106 ? 2.085 -1.858 -9.126 1.00 79.25 106 ALA A N 1
ATOM 873 C CA . ALA A 1 106 ? 1.746 -2.103 -7.727 1.00 79.25 106 ALA A CA 1
ATOM 874 C C . ALA A 1 106 ? 1.470 -0.789 -6.974 1.00 79.25 106 ALA A C 1
ATOM 876 O O . ALA A 1 106 ? 0.458 -0.670 -6.279 1.00 79.25 106 ALA A O 1
ATOM 877 N N . PHE A 1 107 ? 2.305 0.237 -7.165 1.00 77.69 107 PHE A N 1
ATOM 878 C CA . PHE A 1 107 ? 2.063 1.560 -6.584 1.00 77.69 107 PHE A CA 1
ATOM 879 C C . PHE A 1 107 ? 0.844 2.262 -7.185 1.00 77.69 107 PHE A C 1
ATOM 881 O O . PHE A 1 107 ? 0.118 2.934 -6.452 1.00 77.69 107 PHE A O 1
ATOM 888 N N . ALA A 1 108 ? 0.583 2.106 -8.483 1.00 80.75 108 ALA A N 1
ATOM 889 C CA . ALA A 1 108 ? -0.623 2.622 -9.123 1.00 80.75 108 ALA A CA 1
ATOM 890 C C . ALA A 1 108 ? -1.879 2.008 -8.486 1.00 80.75 108 ALA A C 1
ATOM 892 O O . ALA A 1 108 ? -2.776 2.740 -8.066 1.00 80.75 108 ALA A O 1
ATOM 893 N N . ARG A 1 109 ? -1.888 0.685 -8.275 1.00 80.88 109 ARG A N 1
ATOM 894 C CA . ARG A 1 109 ? -2.965 -0.021 -7.562 1.00 80.88 109 ARG A CA 1
ATOM 895 C C . ARG A 1 109 ? -3.116 0.454 -6.120 1.00 80.88 109 ARG A C 1
ATOM 897 O O . ARG A 1 109 ? -4.237 0.658 -5.667 1.00 80.88 109 ARG A O 1
ATOM 904 N N . LEU A 1 110 ? -2.018 0.697 -5.406 1.00 80.94 110 LEU A N 1
ATOM 905 C CA . LEU A 1 110 ? -2.082 1.288 -4.065 1.00 80.94 110 LEU A CA 1
ATOM 906 C C . LEU A 1 110 ? -2.661 2.710 -4.084 1.00 80.94 110 LEU A C 1
ATOM 908 O O . LEU A 1 110 ? -3.401 3.084 -3.177 1.00 80.94 110 LEU A O 1
ATOM 912 N N . LYS A 1 111 ? -2.376 3.495 -5.126 1.00 80.00 111 LYS A N 1
ATOM 913 C CA . LYS A 1 111 ? -2.921 4.847 -5.305 1.00 80.00 111 LYS A CA 1
ATOM 914 C C . LYS A 1 111 ? -4.392 4.868 -5.735 1.00 80.00 111 LYS A C 1
ATOM 916 O O . LYS A 1 111 ? -5.027 5.907 -5.575 1.00 80.00 111 LYS A O 1
ATOM 921 N N . HIS A 1 112 ? -4.967 3.756 -6.203 1.00 80.94 112 HIS A N 1
ATOM 922 C CA . HIS A 1 112 ? -6.422 3.660 -6.400 1.00 80.94 112 HIS A CA 1
ATOM 923 C C . HIS A 1 112 ? -7.174 3.834 -5.075 1.00 80.94 112 HIS A C 1
ATOM 925 O O . HIS A 1 112 ? -8.257 4.421 -5.036 1.00 80.94 112 HIS A O 1
ATOM 931 N N . PHE A 1 113 ? -6.576 3.404 -3.960 1.00 79.88 113 PHE A N 1
ATOM 932 C CA . PHE A 1 113 ? -7.093 3.710 -2.634 1.00 79.88 113 PHE A CA 1
ATOM 933 C C . PHE A 1 113 ? -6.832 5.181 -2.320 1.00 79.88 113 PHE A C 1
ATOM 935 O O . PHE A 1 113 ? -5.764 5.563 -1.838 1.00 79.88 113 PHE A O 1
ATOM 942 N N . ARG A 1 114 ? -7.838 6.026 -2.567 1.00 74.38 114 ARG A N 1
ATOM 943 C CA . ARG A 1 114 ? -7.739 7.482 -2.394 1.00 74.38 114 ARG A CA 1
ATOM 944 C C . ARG A 1 114 ? -7.193 7.891 -1.023 1.00 74.38 114 ARG A C 1
ATOM 946 O O . ARG A 1 114 ? -6.368 8.792 -0.968 1.00 74.38 114 ARG A O 1
ATOM 953 N N . GLY A 1 115 ? -7.585 7.200 0.053 1.00 74.50 115 GLY A N 1
ATOM 954 C CA . GLY A 1 115 ? -7.076 7.457 1.409 1.00 74.50 115 GLY A CA 1
ATOM 955 C C . GLY A 1 115 ? -5.564 7.237 1.570 1.00 74.50 115 GLY A C 1
ATOM 956 O O . GLY A 1 115 ? -4.921 7.963 2.328 1.00 74.50 115 GLY A O 1
ATOM 957 N N . ILE A 1 116 ? -4.986 6.298 0.813 1.00 79.94 116 ILE A N 1
ATOM 958 C CA . ILE A 1 116 ? -3.538 6.052 0.759 1.00 79.94 116 ILE A CA 1
ATOM 959 C C . ILE A 1 116 ? -2.863 7.103 -0.122 1.00 79.94 116 ILE A C 1
ATOM 961 O O . ILE A 1 116 ? -1.870 7.697 0.291 1.00 79.94 116 ILE A O 1
ATOM 965 N N . ALA A 1 117 ? -3.422 7.379 -1.305 1.00 78.50 117 ALA A N 1
ATOM 966 C CA . ALA A 1 117 ? -2.852 8.329 -2.260 1.00 78.50 117 ALA A CA 1
ATOM 967 C C . ALA A 1 117 ? -2.712 9.747 -1.688 1.00 78.50 117 ALA A C 1
ATOM 969 O O . ALA A 1 117 ? -1.700 10.407 -1.911 1.00 78.50 117 ALA A O 1
ATOM 970 N N . THR A 1 118 ? -3.712 10.213 -0.940 1.00 78.00 118 THR A N 1
ATOM 971 C CA . THR A 1 118 ? -3.731 11.569 -0.374 1.00 78.00 118 THR A CA 1
ATOM 972 C C . THR A 1 118 ? -3.151 11.656 1.036 1.00 78.00 118 THR A C 1
ATOM 974 O O . THR A 1 118 ? -3.023 12.761 1.558 1.00 78.00 118 THR A O 1
ATOM 977 N N . ARG A 1 119 ? -2.805 10.521 1.664 1.00 76.19 119 ARG A N 1
ATOM 978 C CA . ARG A 1 119 ? -2.264 10.438 3.034 1.00 76.19 119 ARG A CA 1
ATOM 979 C C . ARG A 1 119 ? -3.065 11.239 4.071 1.00 76.19 119 ARG A C 1
ATOM 981 O O . ARG A 1 119 ? -2.493 11.960 4.882 1.00 76.19 119 ARG A O 1
ATOM 988 N N . TYR A 1 120 ? -4.392 11.097 4.083 1.00 71.38 120 TYR A N 1
ATOM 989 C CA . TYR A 1 120 ? -5.248 11.806 5.053 1.00 71.38 120 TYR A CA 1
ATOM 990 C C . TYR A 1 120 ? -5.138 11.291 6.504 1.00 71.38 120 TYR A C 1
ATOM 992 O O . TYR A 1 120 ? -5.689 11.909 7.419 1.00 71.38 120 TYR A O 1
ATOM 1000 N N . ASP A 1 121 ? -4.439 10.177 6.734 1.00 74.62 121 ASP A N 1
ATOM 1001 C CA . ASP A 1 121 ? -4.192 9.628 8.067 1.00 74.62 121 ASP A CA 1
ATOM 1002 C C . ASP A 1 121 ? -3.298 10.553 8.909 1.00 74.62 121 ASP A C 1
ATOM 1004 O O . ASP A 1 121 ? -2.140 10.804 8.582 1.00 74.62 121 ASP A O 1
ATOM 1008 N N . LYS A 1 122 ? -3.812 11.013 10.057 1.00 78.06 122 LYS A N 1
ATOM 1009 C CA . LYS A 1 122 ? -3.078 11.918 10.961 1.00 78.06 122 LYS A CA 1
ATOM 1010 C C . LYS A 1 122 ? -1.914 11.254 11.701 1.00 78.06 122 LYS A C 1
ATOM 1012 O O . LYS A 1 122 ? -1.005 11.947 12.142 1.00 78.06 122 LYS A O 1
ATOM 1017 N N . LEU A 1 123 ? -1.962 9.934 11.905 1.00 81.44 123 LEU A N 1
ATOM 1018 C CA . LEU A 1 123 ? -0.916 9.204 12.624 1.00 81.44 123 LEU A CA 1
ATOM 1019 C C . LEU A 1 123 ? -0.266 8.158 11.726 1.00 81.44 123 LEU A C 1
ATOM 1021 O O . LEU A 1 123 ? -0.961 7.346 11.113 1.00 81.44 123 LEU A O 1
ATOM 1025 N N . LYS A 1 124 ? 1.069 8.093 11.785 1.00 82.00 124 LYS A N 1
ATOM 1026 C CA . LYS A 1 124 ? 1.902 7.108 11.077 1.00 82.00 124 LYS A CA 1
ATOM 1027 C C . LYS A 1 124 ? 1.379 5.677 11.227 1.00 82.00 124 LYS A C 1
ATOM 1029 O O . LYS A 1 124 ? 1.216 4.974 10.240 1.00 82.00 124 LYS A O 1
ATOM 1034 N N . ARG A 1 125 ? 1.022 5.281 12.453 1.00 79.88 125 ARG A N 1
ATOM 1035 C CA . ARG A 1 125 ? 0.492 3.941 12.748 1.00 79.88 125 ARG A CA 1
ATOM 1036 C C . ARG A 1 125 ? -0.804 3.617 12.000 1.00 79.88 125 ARG A C 1
ATOM 1038 O O . ARG A 1 125 ? -1.015 2.468 11.642 1.00 79.88 125 ARG A O 1
ATOM 1045 N N . HIS A 1 126 ? -1.692 4.592 11.796 1.00 80.62 126 HIS A N 1
ATOM 1046 C CA . HIS A 1 126 ? -2.938 4.348 11.067 1.00 80.62 126 HIS A CA 1
ATOM 1047 C C . HIS A 1 126 ? -2.639 4.202 9.582 1.00 80.62 126 HIS A C 1
ATOM 1049 O O . HIS A 1 126 ? -3.031 3.197 9.003 1.00 80.62 126 HIS A O 1
ATOM 1055 N N . TYR A 1 127 ? -1.811 5.095 9.037 1.00 82.69 127 TYR A N 1
ATOM 1056 C CA . TYR A 1 127 ? -1.346 5.009 7.657 1.00 82.69 127 TYR A CA 1
ATOM 1057 C C . TYR A 1 127 ? -0.683 3.659 7.336 1.00 82.69 127 TYR A C 1
ATOM 1059 O O . TYR A 1 127 ? -1.059 2.999 6.373 1.00 82.69 127 TYR A O 1
ATOM 1067 N N . GLU A 1 128 ? 0.249 3.196 8.174 1.00 83.25 128 GLU A N 1
ATOM 1068 C CA . GLU A 1 128 ? 0.919 1.898 7.999 1.00 83.25 128 GLU A CA 1
ATOM 1069 C C . GLU A 1 128 ? -0.064 0.723 7.976 1.00 83.25 128 GLU A C 1
ATOM 1071 O O . GLU A 1 128 ? 0.103 -0.209 7.193 1.00 83.25 128 GLU A O 1
ATOM 1076 N N . ASN A 1 129 ? -1.104 0.761 8.811 1.00 83.00 129 ASN A N 1
ATOM 1077 C CA . ASN A 1 129 ? -2.116 -0.293 8.839 1.00 83.00 129 ASN A CA 1
ATOM 1078 C C . ASN A 1 129 ? -3.066 -0.215 7.641 1.00 83.00 129 ASN A C 1
ATOM 1080 O O . ASN A 1 129 ? -3.422 -1.259 7.105 1.00 83.00 129 ASN A O 1
ATOM 1084 N N . THR A 1 130 ? -3.431 0.986 7.186 1.00 84.06 130 THR A N 1
ATOM 1085 C CA . THR A 1 130 ? -4.205 1.187 5.953 1.00 84.06 130 THR A CA 1
ATOM 1086 C C . THR A 1 130 ? -3.442 0.646 4.740 1.00 84.06 130 THR A C 1
ATOM 1088 O O . THR A 1 130 ? -4.011 -0.081 3.929 1.00 84.06 130 THR A O 1
ATOM 1091 N N . VAL A 1 131 ? -2.138 0.929 4.646 1.00 84.62 131 VAL A N 1
ATOM 1092 C CA . VAL A 1 131 ? -1.264 0.390 3.590 1.00 84.62 131 VAL A CA 1
ATOM 1093 C C . VAL A 1 131 ? -1.148 -1.127 3.696 1.00 84.62 131 VAL A C 1
ATOM 1095 O O . VAL A 1 131 ? -1.338 -1.811 2.696 1.00 84.62 131 VAL A O 1
ATOM 1098 N N . ALA A 1 132 ? -0.904 -1.670 4.893 1.00 84.44 132 ALA A N 1
ATOM 1099 C CA . ALA A 1 132 ? -0.843 -3.116 5.094 1.00 84.44 132 ALA A CA 1
ATOM 1100 C C . ALA A 1 132 ? -2.151 -3.803 4.670 1.00 84.44 132 ALA A C 1
ATOM 1102 O O . ALA A 1 132 ? -2.100 -4.819 3.985 1.00 84.44 132 ALA A O 1
ATOM 1103 N N . LEU A 1 133 ? -3.307 -3.222 5.012 1.00 83.56 133 LEU A N 1
ATOM 1104 C CA . LEU A 1 133 ? -4.618 -3.736 4.620 1.00 83.56 133 LEU A CA 1
ATOM 1105 C C . LEU A 1 133 ? -4.794 -3.743 3.096 1.00 83.56 133 LEU A C 1
ATOM 1107 O O . LEU A 1 133 ? -5.185 -4.763 2.530 1.00 83.56 133 LEU A O 1
ATOM 1111 N N . ALA A 1 134 ? -4.462 -2.639 2.423 1.00 84.31 134 ALA A N 1
ATOM 1112 C CA . ALA A 1 134 ? -4.540 -2.555 0.967 1.00 84.31 134 ALA A CA 1
ATOM 1113 C C . ALA A 1 134 ? -3.591 -3.544 0.280 1.00 84.31 134 ALA A C 1
ATOM 1115 O O . ALA A 1 134 ? -3.993 -4.215 -0.668 1.00 84.31 134 ALA A O 1
ATOM 1116 N N . CYS A 1 135 ? -2.366 -3.702 0.788 1.00 82.75 135 CYS A N 1
ATOM 1117 C CA . CYS A 1 135 ? -1.438 -4.717 0.298 1.00 82.75 135 CYS A CA 1
ATOM 1118 C C . CYS A 1 135 ? -2.003 -6.130 0.481 1.00 82.75 135 CYS A C 1
ATOM 1120 O O . CYS A 1 135 ? -1.947 -6.924 -0.453 1.00 82.75 135 CYS A O 1
ATOM 1122 N N . THR A 1 136 ? -2.589 -6.448 1.642 1.00 82.25 136 THR A N 1
ATOM 1123 C CA . THR A 1 136 ? -3.226 -7.758 1.854 1.00 82.25 136 THR A CA 1
ATOM 1124 C C . THR A 1 136 ? -4.429 -7.984 0.943 1.00 82.25 136 THR A C 1
ATOM 1126 O O . THR A 1 136 ? -4.589 -9.085 0.432 1.00 82.25 136 THR A O 1
ATOM 1129 N N . TYR A 1 137 ? -5.236 -6.955 0.679 1.00 83.25 137 TYR A N 1
ATOM 1130 C CA . TYR A 1 137 ? -6.371 -7.034 -0.243 1.00 83.25 137 TYR A CA 1
ATOM 1131 C C . TYR A 1 137 ? -5.912 -7.287 -1.688 1.00 83.25 137 TYR A C 1
ATOM 1133 O O . TYR A 1 137 ? -6.384 -8.218 -2.334 1.00 83.25 137 TYR A O 1
ATOM 1141 N N . ILE A 1 138 ? -4.913 -6.528 -2.161 1.00 81.56 138 ILE A N 1
ATOM 1142 C CA . ILE A 1 138 ? -4.287 -6.726 -3.478 1.00 81.56 138 ILE A CA 1
ATOM 1143 C C . ILE A 1 138 ? -3.704 -8.140 -3.602 1.00 81.56 138 ILE A C 1
ATOM 1145 O O . ILE A 1 138 ? -3.857 -8.769 -4.650 1.00 81.56 138 ILE A O 1
ATOM 1149 N N . TRP A 1 139 ? -3.045 -8.628 -2.546 1.00 78.12 139 TRP A N 1
ATOM 1150 C CA . TRP A 1 139 ? -2.420 -9.950 -2.505 1.00 78.12 139 TRP A CA 1
ATOM 1151 C C . TRP A 1 139 ? -3.443 -11.084 -2.591 1.00 78.12 139 TRP A C 1
ATOM 1153 O O . TRP A 1 139 ? -3.248 -12.039 -3.337 1.00 78.12 139 TRP A O 1
ATOM 1163 N N . LEU A 1 140 ? -4.549 -10.968 -1.853 1.00 78.81 140 LEU A N 1
ATOM 1164 C CA . LEU A 1 140 ? -5.608 -11.978 -1.819 1.00 78.81 140 LEU A CA 1
ATOM 1165 C C . LEU A 1 140 ? -6.511 -11.955 -3.064 1.00 78.81 140 LEU A C 1
ATOM 1167 O O . LEU A 1 140 ? -7.352 -12.838 -3.194 1.00 78.81 140 LEU A O 1
ATOM 1171 N N . LYS A 1 141 ? -6.326 -10.985 -3.977 1.00 73.75 141 LYS A N 1
ATOM 1172 C CA . LYS A 1 141 ? -7.164 -10.770 -5.173 1.00 73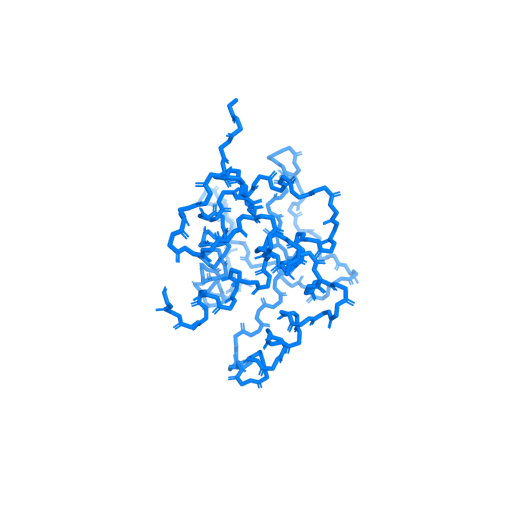.75 141 LYS A CA 1
ATOM 1173 C C . LYS A 1 141 ? -8.673 -10.748 -4.854 1.00 73.75 141 LYS A C 1
ATOM 1175 O O . LYS A 1 141 ? -9.471 -11.242 -5.648 1.00 73.75 141 LYS A O 1
ATOM 1180 N N . LEU A 1 142 ? -9.024 -10.214 -3.681 1.00 60.06 142 LEU A N 1
ATOM 1181 C CA . LEU A 1 142 ? -10.408 -9.956 -3.263 1.00 60.06 142 LEU A CA 1
ATOM 1182 C C . LEU A 1 142 ? -10.975 -8.712 -3.960 1.00 60.06 142 LEU A C 1
ATOM 1184 O O . LEU A 1 142 ? -10.201 -8.016 -4.656 1.00 60.06 142 LEU A O 1
#

Sequence (142 aa):
MRIGCPWRDIPIYFGASNSIFKAFSRWPKNNKLMKLFKKLSKNVDYEWLFMDGTHIRAHQHSSGAASKIDYKTSAKAVIPKKRNTKANNDHMDWYIYKISHLVENAFARLKHFRGIATRYDKLKRHYENTVALACTYIWLKL

Radius of gyration: 19.88 Å; chains: 1; bounding box: 53×38×48 Å

pLDDT: mean 70.32, std 15.03, range [29.17, 89.0]

InterPro domains:
  IPR052909 Transposase_6_like [PTHR46637] (2-79)

Foldseek 3Di:
DDDDQQLCNPDCVVPDSVVVVVVLVVCLVVVPLVVVLVVLCVPDDCVPVPPPPPPPPDDPVVPDDDDDCPVVDNDDDQDDDDPPDPDDDVVHPVVCVVCVVVVVVVVVQQVVPVCLVVVPDPDPSSNVSSSSVSVVCVVVVD

Secondary structure (DSSP, 8-state):
---S--GGGS-GGG--HHHHHHHHHHHHHTTHHHHHHHHHGGGS-GGG----TT-S---GGGTT--S---TTS-PPP--PPPTT-SS--TT--HHHHHHHHHHHHHHHHHHHSHHHHTT--SSHHHHHHHHHHHHHHHHHT-